Protein AF-A0A943Y9K0-F1 (afdb_monomer_lite)

pLDDT: mean 76.78, std 17.26, range [40.22, 94.44]

Structure (mmCIF, N/CA/C/O backbone):
data_AF-A0A943Y9K0-F1
#
_entry.id   AF-A0A943Y9K0-F1
#
loop_
_atom_site.group_PDB
_atom_site.id
_atom_site.type_symbol
_atom_site.label_atom_id
_atom_site.label_alt_id
_atom_site.label_comp_id
_atom_site.label_asym_id
_atom_site.label_entity_id
_atom_site.label_seq_id
_atom_site.pdbx_PDB_ins_code
_atom_site.Cartn_x
_atom_site.Cartn_y
_atom_site.Cartn_z
_atom_site.occupancy
_atom_site.B_iso_or_equiv
_atom_site.auth_seq_id
_atom_site.auth_comp_id
_atom_site.auth_asym_id
_atom_site.auth_atom_id
_atom_site.pdbx_PDB_model_num
ATOM 1 N N . MET A 1 1 ? -0.408 -0.148 -24.243 1.00 40.22 1 MET A N 1
ATOM 2 C CA . MET A 1 1 ? 0.097 -1.143 -23.277 1.00 40.22 1 MET A CA 1
ATOM 3 C C . MET A 1 1 ? 1.032 -0.378 -22.368 1.00 40.22 1 MET A C 1
ATOM 5 O O . MET A 1 1 ? 2.134 -0.054 -22.786 1.00 40.22 1 MET A O 1
ATOM 9 N N . GLU A 1 2 ? 0.502 0.077 -21.239 1.00 44.78 2 GLU A N 1
ATOM 10 C CA . GLU A 1 2 ? 1.161 1.024 -20.336 1.00 44.78 2 GLU A CA 1
ATOM 11 C C . GLU A 1 2 ? 2.203 0.318 -19.450 1.00 44.78 2 GLU A C 1
ATOM 13 O O . GLU A 1 2 ? 1.907 -0.666 -18.772 1.00 44.78 2 GLU A O 1
ATOM 18 N N . ASP A 1 3 ? 3.420 0.864 -19.503 1.00 47.03 3 ASP A N 1
ATOM 19 C CA . ASP A 1 3 ? 4.445 0.870 -18.453 1.00 47.03 3 ASP A CA 1
ATOM 20 C C . ASP A 1 3 ? 5.152 -0.443 -18.082 1.00 47.03 3 ASP A C 1
ATOM 22 O O . ASP A 1 3 ? 5.115 -0.920 -16.943 1.00 47.03 3 ASP A O 1
ATOM 26 N N . LEU A 1 4 ? 5.921 -0.932 -19.062 1.00 53.31 4 LEU A N 1
ATOM 27 C CA . LEU A 1 4 ? 7.302 -1.403 -18.870 1.00 53.31 4 LEU A CA 1
ATOM 28 C C . LEU A 1 4 ? 8.180 -0.163 -18.614 1.00 53.31 4 LEU A C 1
ATOM 30 O O . LEU A 1 4 ? 8.155 0.702 -19.490 1.00 53.31 4 LEU A O 1
ATOM 34 N N . ARG A 1 5 ? 8.898 -0.042 -17.475 1.00 51.12 5 ARG A N 1
ATOM 35 C CA . ARG A 1 5 ? 10.132 0.794 -17.303 1.00 51.12 5 ARG A CA 1
ATOM 36 C C . ARG A 1 5 ? 10.637 1.062 -15.872 1.00 51.12 5 ARG A C 1
ATOM 38 O O . ARG A 1 5 ? 11.620 1.781 -15.738 1.00 51.12 5 ARG A O 1
ATOM 45 N N . ASN A 1 6 ? 10.066 0.501 -14.808 1.00 48.28 6 ASN A N 1
ATOM 46 C CA . ASN A 1 6 ? 10.579 0.762 -13.447 1.00 48.28 6 ASN A CA 1
ATOM 47 C C . ASN A 1 6 ? 11.330 -0.421 -12.820 1.00 48.28 6 ASN A C 1
ATOM 49 O O . ASN A 1 6 ? 11.388 -0.528 -11.608 1.00 48.28 6 ASN A O 1
ATOM 53 N N . GLU A 1 7 ? 11.939 -1.289 -13.625 1.00 48.78 7 GLU A N 1
ATOM 54 C CA . GLU A 1 7 ? 12.557 -2.570 -13.231 1.00 48.78 7 GLU A CA 1
ATOM 55 C C . GLU A 1 7 ? 13.883 -2.465 -12.434 1.00 48.78 7 GLU A C 1
ATOM 57 O O . GLU A 1 7 ? 14.713 -3.365 -12.510 1.00 48.78 7 GLU A O 1
ATOM 62 N N . SER A 1 8 ? 14.167 -1.391 -11.685 1.00 53.47 8 SER A N 1
ATOM 63 C CA . SER A 1 8 ? 15.500 -1.257 -11.046 1.00 53.47 8 SER A CA 1
ATOM 64 C C . SER A 1 8 ? 15.554 -0.633 -9.649 1.00 53.47 8 SER A C 1
ATOM 66 O O . SER A 1 8 ? 16.650 -0.359 -9.174 1.00 53.47 8 SER A O 1
ATOM 68 N N . ILE A 1 9 ? 14.428 -0.405 -8.960 1.00 54.81 9 ILE A N 1
ATOM 69 C CA . ILE A 1 9 ? 14.461 0.305 -7.658 1.00 54.81 9 ILE A CA 1
ATOM 70 C C . ILE A 1 9 ? 14.475 -0.644 -6.440 1.00 54.81 9 ILE A C 1
ATOM 72 O O . ILE A 1 9 ? 14.798 -0.222 -5.334 1.00 54.81 9 ILE A O 1
ATOM 76 N N . LEU A 1 10 ? 14.170 -1.936 -6.599 1.00 53.12 10 LEU A N 1
ATOM 77 C CA . LEU A 1 10 ? 13.893 -2.824 -5.462 1.00 53.12 10 LEU A CA 1
ATOM 78 C C . LEU A 1 10 ? 14.583 -4.179 -5.620 1.00 53.12 10 LEU A C 1
ATOM 80 O O . LEU A 1 10 ? 13.961 -5.156 -6.020 1.00 53.12 10 LEU A O 1
ATOM 84 N N . GLU A 1 11 ? 15.873 -4.259 -5.304 1.00 55.44 11 GLU A N 1
ATOM 85 C CA . GLU A 1 11 ? 16.523 -5.562 -5.145 1.00 55.44 11 GLU A CA 1
ATOM 86 C C . GLU A 1 11 ? 15.806 -6.359 -4.035 1.00 55.44 11 GLU A C 1
ATOM 88 O O . GLU A 1 11 ? 15.871 -5.994 -2.862 1.00 55.44 11 GLU A O 1
ATOM 93 N N . GLY A 1 12 ? 15.073 -7.412 -4.417 1.00 60.44 12 GLY A N 1
ATOM 94 C CA . GLY A 1 12 ? 14.453 -8.385 -3.505 1.00 60.44 12 GLY A CA 1
ATOM 95 C C . GLY A 1 12 ? 12.922 -8.361 -3.389 1.00 60.44 12 GLY A C 1
ATOM 96 O O . GLY A 1 12 ? 12.366 -9.332 -2.886 1.00 60.44 12 GLY A O 1
ATOM 97 N N . ILE A 1 13 ? 12.234 -7.320 -3.875 1.00 63.66 13 ILE A N 1
ATOM 98 C CA . ILE A 1 13 ? 10.758 -7.254 -3.922 1.00 63.66 13 ILE A CA 1
ATOM 99 C C . ILE A 1 13 ? 10.342 -7.141 -5.383 1.00 63.66 13 ILE A C 1
ATOM 101 O O . ILE A 1 13 ? 10.845 -6.265 -6.091 1.00 63.66 13 ILE A O 1
ATOM 105 N N . ASP A 1 14 ? 9.421 -7.998 -5.833 1.00 72.56 14 ASP A N 1
ATOM 106 C CA . ASP A 1 14 ? 8.862 -7.864 -7.175 1.00 72.56 14 ASP A CA 1
ATOM 107 C C . ASP A 1 14 ? 8.181 -6.493 -7.300 1.00 72.56 14 ASP A C 1
ATOM 109 O O . ASP A 1 14 ? 7.260 -6.135 -6.559 1.00 72.56 14 ASP A O 1
ATOM 113 N N . ILE A 1 15 ? 8.688 -5.666 -8.213 1.00 74.25 15 ILE A N 1
ATOM 114 C CA . ILE A 1 15 ? 8.213 -4.289 -8.377 1.00 74.25 15 ILE A CA 1
ATOM 115 C C . ILE A 1 15 ? 6.757 -4.254 -8.862 1.00 74.25 15 ILE A C 1
ATOM 117 O O . ILE A 1 15 ? 6.055 -3.263 -8.641 1.00 74.25 15 ILE A O 1
ATOM 121 N N . GLY A 1 16 ? 6.303 -5.329 -9.514 1.00 75.69 16 GLY A N 1
ATOM 122 C CA . GLY A 1 16 ? 4.921 -5.540 -9.916 1.00 75.69 16 GLY A CA 1
ATOM 123 C C . GLY A 1 16 ? 4.009 -5.745 -8.712 1.00 75.69 16 GLY A C 1
ATOM 124 O O . GLY A 1 16 ? 2.948 -5.112 -8.658 1.00 75.69 16 GLY A O 1
ATOM 125 N N . ASP A 1 17 ? 4.447 -6.531 -7.730 1.00 83.31 17 ASP A N 1
ATOM 126 C CA . ASP A 1 17 ? 3.708 -6.760 -6.485 1.00 83.31 17 ASP A CA 1
ATOM 127 C C . ASP A 1 17 ? 3.588 -5.461 -5.682 1.00 83.31 17 ASP A C 1
ATOM 129 O O . ASP A 1 17 ? 2.473 -5.018 -5.398 1.00 83.31 17 ASP A O 1
ATOM 133 N N . LEU A 1 18 ? 4.695 -4.740 -5.447 1.00 85.25 18 LEU A N 1
ATOM 134 C CA . LEU A 1 18 ? 4.635 -3.455 -4.736 1.00 85.25 18 LEU A CA 1
ATOM 135 C C . LEU A 1 18 ? 3.708 -2.451 -5.444 1.00 85.25 18 LEU A C 1
ATOM 137 O O . LEU A 1 18 ? 2.887 -1.798 -4.795 1.00 85.25 18 LEU A O 1
ATOM 141 N N . ARG A 1 19 ? 3.806 -2.314 -6.775 1.00 83.62 19 ARG A N 1
ATOM 142 C CA . ARG A 1 19 ? 2.965 -1.373 -7.539 1.00 83.62 19 ARG A CA 1
ATOM 143 C C . ARG A 1 19 ? 1.486 -1.746 -7.447 1.00 83.62 19 ARG A C 1
ATOM 145 O O . ARG A 1 19 ? 0.633 -0.864 -7.316 1.00 83.62 19 ARG A O 1
ATOM 152 N N . THR A 1 20 ? 1.181 -3.038 -7.504 1.00 87.56 20 THR A N 1
ATOM 153 C CA . THR A 1 20 ? -0.182 -3.565 -7.393 1.00 87.56 20 THR A CA 1
ATOM 154 C C . THR A 1 20 ? -0.762 -3.294 -6.008 1.00 87.56 20 THR A C 1
ATOM 156 O O . THR A 1 20 ? -1.851 -2.722 -5.900 1.00 87.56 20 THR A O 1
ATOM 159 N N . THR A 1 21 ? -0.007 -3.595 -4.957 1.00 90.50 21 THR A N 1
ATOM 160 C CA . THR A 1 21 ? -0.411 -3.377 -3.567 1.00 90.50 21 THR A CA 1
ATOM 161 C C . THR A 1 21 ? -0.587 -1.888 -3.257 1.00 90.50 21 THR A C 1
ATOM 163 O O . THR A 1 21 ? -1.631 -1.482 -2.742 1.00 90.50 21 THR A O 1
ATOM 166 N N . VAL A 1 22 ? 0.341 -1.022 -3.686 1.00 87.94 22 VAL A N 1
ATOM 167 C CA . VAL A 1 22 ? 0.206 0.444 -3.560 1.00 87.94 22 VAL A CA 1
ATOM 168 C C . VAL A 1 22 ? -1.043 0.960 -4.275 1.00 87.94 22 VAL A C 1
ATOM 170 O O . VAL A 1 22 ? -1.754 1.816 -3.744 1.00 87.94 22 VAL A O 1
ATOM 173 N N . LYS A 1 23 ? -1.362 0.431 -5.459 1.00 87.75 23 LYS A N 1
ATOM 174 C CA . LYS A 1 23 ? -2.575 0.800 -6.196 1.00 87.75 23 LYS A CA 1
ATOM 175 C C . LYS A 1 23 ? -3.846 0.397 -5.448 1.00 87.75 23 LYS A C 1
ATOM 177 O O . LYS A 1 23 ? -4.796 1.180 -5.417 1.00 87.75 23 LYS A O 1
ATOM 182 N N . TYR A 1 24 ? -3.892 -0.792 -4.847 1.00 89.75 24 TYR A N 1
ATOM 183 C CA . TYR A 1 24 ? -5.034 -1.216 -4.031 1.00 89.75 24 TYR A CA 1
ATOM 184 C C . TYR A 1 24 ? -5.186 -0.369 -2.768 1.00 89.75 24 TYR A C 1
ATOM 186 O O . TYR A 1 24 ? -6.303 0.061 -2.467 1.00 89.75 24 TYR A O 1
ATOM 194 N N . TYR A 1 25 ? -4.077 -0.050 -2.102 1.00 89.94 25 TYR A N 1
ATOM 195 C CA . TYR A 1 25 ? -4.060 0.851 -0.954 1.00 89.94 25 TYR A CA 1
ATOM 196 C C . TYR A 1 25 ? -4.574 2.253 -1.321 1.00 89.94 25 TYR A C 1
ATOM 198 O O . TYR A 1 25 ? -5.522 2.741 -0.707 1.00 89.94 25 TYR A O 1
ATOM 206 N N . LYS A 1 26 ? -4.054 2.882 -2.388 1.00 86.31 26 LYS A N 1
ATOM 207 C CA . LYS A 1 26 ? -4.526 4.208 -2.847 1.00 86.31 26 LYS A CA 1
ATOM 208 C C . LYS A 1 26 ? -6.000 4.217 -3.262 1.00 86.31 26 LYS A C 1
ATOM 210 O O . LYS A 1 26 ? -6.661 5.246 -3.162 1.00 86.31 26 LYS A O 1
ATOM 215 N N . LYS A 1 27 ? -6.529 3.078 -3.719 1.00 89.56 27 LYS A N 1
ATOM 216 C CA . LYS A 1 27 ? -7.956 2.896 -4.030 1.00 89.56 27 LYS A CA 1
ATOM 217 C C . LYS A 1 27 ? -8.824 2.609 -2.797 1.00 89.56 27 LYS A C 1
ATOM 219 O O . LYS A 1 27 ? -10.029 2.425 -2.964 1.00 89.56 27 LYS A O 1
ATOM 224 N N . GLY A 1 28 ? -8.237 2.522 -1.601 1.00 90.75 28 GLY A N 1
ATOM 225 C CA . GLY A 1 28 ? -8.929 2.174 -0.358 1.00 90.75 28 GLY A CA 1
ATOM 226 C C . GLY A 1 28 ? -9.491 0.751 -0.353 1.00 90.75 28 GLY A C 1
ATOM 227 O O . GLY A 1 28 ? -10.505 0.498 0.290 1.00 90.75 28 GLY A O 1
ATOM 228 N N . LYS A 1 29 ? -8.900 -0.159 -1.141 1.00 93.69 29 LYS A N 1
ATOM 229 C CA . LYS A 1 29 ? -9.330 -1.566 -1.231 1.00 93.69 29 LYS A CA 1
ATOM 230 C C . LYS A 1 29 ? -8.737 -2.432 -0.132 1.00 93.69 29 LYS A C 1
ATOM 232 O O . LYS A 1 29 ? -9.385 -3.387 0.271 1.00 93.69 29 LYS A O 1
ATOM 237 N N . ILE A 1 30 ? -7.535 -2.079 0.298 1.00 93.94 30 ILE A N 1
ATOM 238 C CA . ILE A 1 30 ? -6.814 -2.698 1.402 1.00 93.94 30 ILE A CA 1
ATOM 239 C C . ILE A 1 30 ? -6.343 -1.593 2.336 1.00 93.94 30 ILE A C 1
ATOM 241 O O . ILE A 1 30 ? -6.152 -0.441 1.923 1.00 93.94 30 ILE A O 1
ATOM 245 N N . THR A 1 31 ? -6.160 -1.951 3.594 1.00 94.19 31 THR A N 1
ATOM 246 C CA . THR A 1 31 ? -5.541 -1.086 4.590 1.00 94.19 31 THR A CA 1
ATOM 247 C C . THR A 1 31 ? -4.025 -1.035 4.411 1.00 94.19 31 THR A C 1
ATOM 249 O O . THR A 1 31 ? -3.421 -1.817 3.679 1.00 94.19 31 THR A O 1
ATOM 252 N N . LEU A 1 32 ? -3.396 -0.074 5.085 1.00 92.06 32 LEU A N 1
ATOM 253 C CA . LEU A 1 32 ? -1.942 0.051 5.108 1.00 92.06 32 LEU A CA 1
ATOM 254 C C . LEU A 1 32 ? -1.267 -1.172 5.761 1.00 92.06 32 LEU A C 1
ATOM 256 O O . LEU A 1 32 ? -0.173 -1.551 5.361 1.00 92.06 32 LEU A O 1
ATOM 260 N N . GLU A 1 33 ? -1.918 -1.766 6.762 1.00 94.00 33 GLU A N 1
ATOM 261 C CA . GLU A 1 33 ? -1.437 -2.950 7.481 1.00 94.00 33 GLU A CA 1
ATOM 262 C C . GLU A 1 33 ? -1.486 -4.187 6.584 1.00 94.00 33 GLU A C 1
ATOM 264 O O . GLU A 1 33 ? -0.474 -4.863 6.430 1.00 94.00 33 GLU A O 1
ATOM 269 N N . GLU A 1 34 ? -2.616 -4.409 5.905 1.00 94.44 34 GLU A N 1
ATOM 270 C CA . GLU A 1 34 ? -2.755 -5.486 4.918 1.00 94.44 34 GLU A CA 1
ATOM 271 C C . GLU A 1 34 ? -1.746 -5.335 3.778 1.00 94.44 34 GLU A C 1
ATOM 273 O O . GLU A 1 34 ? -1.122 -6.307 3.378 1.00 94.44 34 GLU A O 1
ATOM 278 N N . ALA A 1 35 ? -1.526 -4.113 3.286 1.00 91.81 35 ALA A N 1
ATOM 279 C CA . ALA A 1 35 ? -0.547 -3.850 2.236 1.00 91.81 35 ALA A CA 1
ATOM 280 C C . ALA A 1 35 ? 0.896 -4.209 2.640 1.00 91.81 35 ALA A C 1
ATOM 282 O O . ALA A 1 35 ? 1.676 -4.681 1.814 1.00 91.81 35 ALA A O 1
ATOM 283 N N . ALA A 1 36 ? 1.258 -3.968 3.899 1.00 92.25 36 ALA A N 1
ATOM 284 C CA . ALA A 1 36 ? 2.570 -4.321 4.421 1.00 92.25 36 ALA A CA 1
ATOM 285 C C . ALA A 1 36 ? 2.704 -5.837 4.639 1.00 92.25 36 ALA A C 1
ATOM 287 O O . ALA A 1 36 ? 3.730 -6.417 4.282 1.00 92.25 36 ALA A O 1
ATOM 288 N N . GLU A 1 37 ? 1.651 -6.479 5.155 1.00 92.94 37 GLU A N 1
ATOM 289 C CA . GLU A 1 37 ? 1.589 -7.932 5.344 1.00 92.94 37 GLU A CA 1
ATOM 2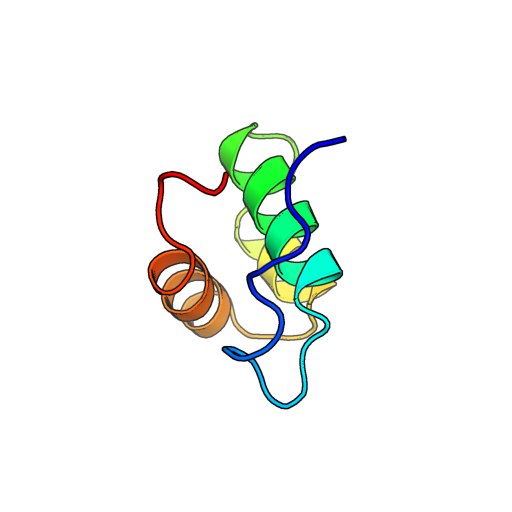90 C C . GLU A 1 37 ? 1.696 -8.690 4.011 1.00 92.94 37 GLU A C 1
ATOM 292 O O . GLU A 1 37 ? 2.481 -9.631 3.910 1.00 92.94 37 GLU A O 1
ATOM 297 N N . ASP A 1 38 ? 0.991 -8.232 2.971 1.00 90.81 38 ASP A N 1
ATOM 298 C CA . ASP A 1 38 ? 0.972 -8.839 1.629 1.00 90.81 38 AS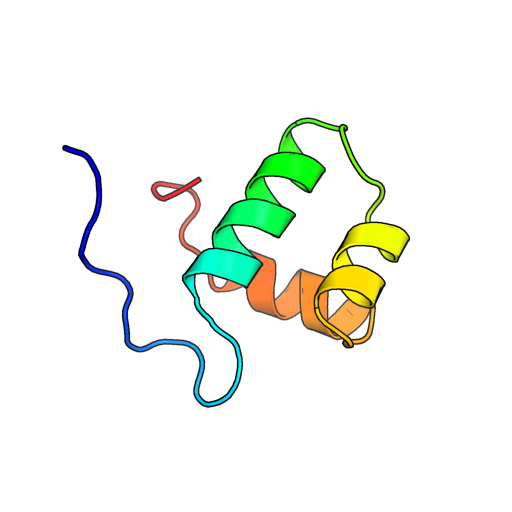P A CA 1
ATOM 299 C C . ASP A 1 38 ? 2.373 -8.892 0.993 1.00 90.81 38 ASP A C 1
ATOM 301 O O . ASP A 1 38 ? 2.734 -9.842 0.302 1.00 90.81 38 ASP A O 1
ATOM 305 N N . LEU A 1 39 ? 3.206 -7.894 1.299 1.00 88.56 39 LEU A N 1
ATOM 306 C CA . LEU A 1 39 ? 4.588 -7.795 0.826 1.00 88.56 39 LEU A CA 1
ATOM 307 C C . LEU A 1 39 ? 5.61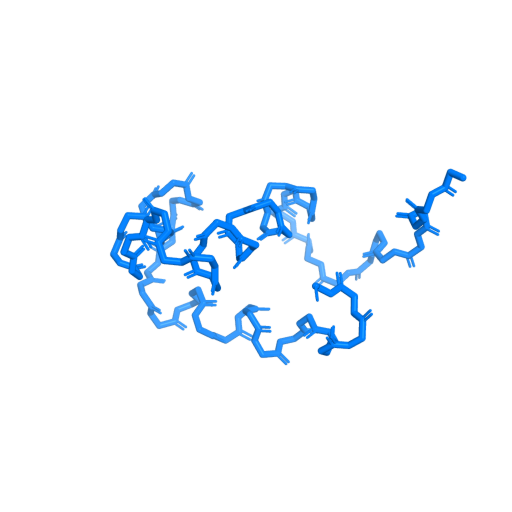4 -8.284 1.858 1.00 88.56 39 LEU A C 1
ATOM 309 O O . LEU A 1 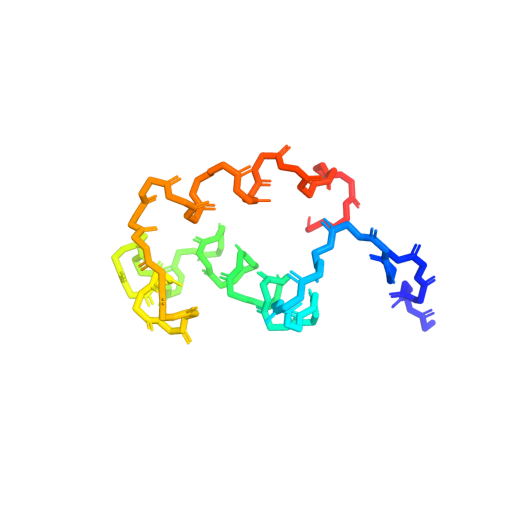39 ? 6.816 -8.087 1.673 1.00 88.56 39 LEU A O 1
ATOM 313 N N . ASN A 1 40 ? 5.142 -8.906 2.943 1.00 90.25 40 ASN A N 1
ATOM 314 C CA . ASN A 1 40 ? 5.942 -9.445 4.037 1.00 90.25 40 ASN A CA 1
ATOM 315 C C . ASN A 1 40 ? 6.978 -8.434 4.576 1.00 90.25 40 ASN A C 1
ATOM 317 O O . ASN A 1 40 ? 8.147 -8.765 4.797 1.00 90.25 40 ASN A O 1
ATOM 321 N N . MET A 1 41 ? 6.542 -7.188 4.767 1.00 90.06 41 MET A N 1
ATOM 322 C CA . MET A 1 41 ? 7.344 -6.077 5.284 1.00 90.06 41 MET A CA 1
ATOM 323 C C . MET A 1 41 ? 6.607 -5.339 6.400 1.00 90.06 41 MET A C 1
ATOM 325 O O . MET A 1 41 ? 5.430 -5.575 6.671 1.00 90.06 41 MET A O 1
ATOM 329 N N . THR A 1 42 ? 7.291 -4.415 7.064 1.00 93.25 42 THR A N 1
ATOM 330 C CA . THR A 1 42 ? 6.645 -3.560 8.064 1.00 93.25 42 THR A CA 1
ATOM 331 C C . THR A 1 42 ? 5.846 -2.424 7.422 1.00 93.25 42 THR A C 1
ATOM 333 O O . THR A 1 42 ? 6.103 -1.987 6.299 1.00 93.25 42 THR A O 1
ATOM 336 N N . VAL A 1 43 ? 4.878 -1.885 8.168 1.00 92.88 43 VAL A N 1
ATOM 337 C CA . VAL A 1 43 ? 4.084 -0.717 7.747 1.00 92.88 43 VAL A CA 1
ATOM 338 C C . VAL A 1 43 ? 4.964 0.500 7.428 1.00 92.88 43 VAL A C 1
ATOM 340 O O . VAL A 1 43 ? 4.632 1.303 6.552 1.00 92.88 43 VAL A O 1
ATOM 343 N N . GLU A 1 44 ? 6.077 0.657 8.143 1.00 92.56 44 GLU A N 1
ATOM 344 C CA . GLU A 1 44 ? 7.046 1.727 7.897 1.00 92.56 44 GLU A CA 1
ATOM 345 C C . GLU A 1 44 ? 7.800 1.505 6.584 1.00 92.56 44 GLU A C 1
ATOM 347 O O . GLU A 1 44 ? 7.813 2.406 5.744 1.00 92.56 44 GLU A O 1
ATOM 352 N N . GLU A 1 45 ? 8.311 0.294 6.345 1.00 89.25 45 GLU A N 1
ATOM 353 C CA . GLU A 1 45 ? 8.965 -0.051 5.079 1.00 89.25 45 GLU A CA 1
ATOM 354 C C . GLU A 1 45 ? 8.029 0.154 3.889 1.00 89.25 45 GLU A C 1
ATOM 356 O O . GLU A 1 45 ? 8.420 0.763 2.893 1.00 89.25 45 GLU A O 1
ATOM 361 N N . PHE A 1 46 ? 6.766 -0.262 4.000 1.00 89.62 46 PHE A N 1
ATOM 362 C CA . PHE A 1 46 ? 5.786 -0.060 2.937 1.00 89.62 46 PHE A CA 1
ATOM 363 C C . PHE A 1 46 ? 5.605 1.424 2.585 1.00 89.62 46 PHE A C 1
ATOM 365 O O . PHE A 1 46 ? 5.560 1.784 1.407 1.00 89.62 46 PHE A O 1
ATOM 372 N N . LYS A 1 47 ? 5.559 2.314 3.586 1.00 89.12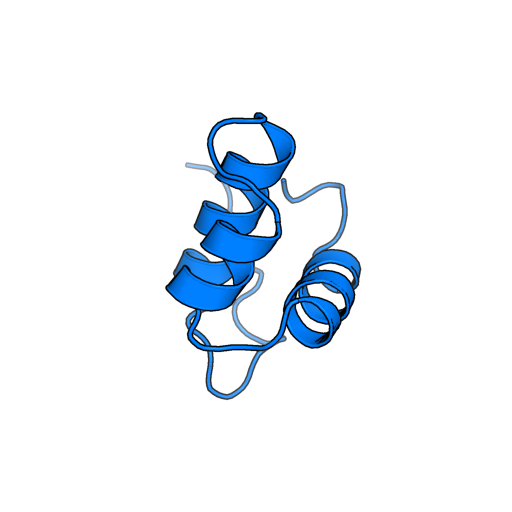 47 LYS A N 1
ATOM 373 C CA . LYS A 1 47 ? 5.489 3.770 3.363 1.00 89.12 47 LYS A CA 1
ATOM 374 C C . LYS A 1 47 ? 6.736 4.305 2.667 1.00 89.12 47 LYS A C 1
ATOM 376 O O . LYS A 1 47 ? 6.615 5.117 1.748 1.00 89.12 47 LYS A O 1
ATOM 381 N N . GLU A 1 48 ? 7.919 3.865 3.087 1.00 88.38 48 GLU A N 1
ATOM 382 C CA . GLU A 1 48 ? 9.177 4.271 2.457 1.00 88.38 48 GLU A CA 1
ATOM 383 C C . GLU A 1 48 ? 9.252 3.806 1.001 1.00 88.38 48 GLU A C 1
ATOM 385 O O . GLU A 1 48 ? 9.600 4.591 0.117 1.00 88.38 48 GLU A O 1
ATOM 390 N N . LYS A 1 49 ? 8.866 2.556 0.729 1.00 83.25 49 LYS A N 1
ATOM 391 C CA . LYS A 1 49 ? 8.820 1.986 -0.622 1.00 83.25 49 LYS A CA 1
ATOM 392 C C . LYS A 1 49 ? 7.765 2.665 -1.496 1.00 83.25 49 LYS A C 1
ATOM 394 O O . LYS A 1 49 ? 8.035 2.960 -2.658 1.00 83.25 49 LYS A O 1
ATOM 399 N N . MET A 1 50 ? 6.599 2.993 -0.942 1.00 83.12 50 MET A N 1
ATOM 400 C CA . MET A 1 50 ? 5.566 3.760 -1.642 1.00 83.12 50 MET A CA 1
ATOM 401 C C . MET A 1 50 ? 6.070 5.151 -2.048 1.00 83.12 50 MET A C 1
ATOM 403 O O . MET A 1 50 ? 5.797 5.587 -3.164 1.00 83.12 50 MET A O 1
ATOM 407 N N . ASN A 1 51 ? 6.820 5.834 -1.178 1.00 81.62 51 ASN A N 1
ATOM 408 C CA . ASN A 1 51 ? 7.402 7.147 -1.478 1.00 81.62 51 ASN A CA 1
ATOM 409 C C . ASN A 1 51 ? 8.500 7.095 -2.553 1.00 81.62 51 ASN A C 1
ATOM 411 O O . ASN A 1 51 ? 8.790 8.117 -3.172 1.00 81.62 51 ASN A O 1
ATOM 415 N N . GLN A 1 52 ? 9.104 5.927 -2.784 1.00 77.00 52 GLN A N 1
ATOM 416 C CA . GLN A 1 52 ? 10.074 5.715 -3.862 1.00 77.00 52 GLN A CA 1
ATOM 417 C C . GLN A 1 52 ? 9.407 5.483 -5.224 1.00 77.00 52 GLN A C 1
ATOM 419 O O . GLN A 1 52 ? 10.057 5.665 -6.254 1.00 77.00 52 GLN A O 1
ATOM 424 N N . ILE A 1 53 ? 8.121 5.106 -5.260 1.00 71.00 53 ILE A N 1
ATOM 425 C CA . ILE A 1 53 ? 7.375 4.998 -6.515 1.00 71.00 53 ILE A CA 1
ATOM 426 C C . ILE A 1 53 ? 6.939 6.410 -6.935 1.00 71.00 53 ILE A C 1
ATOM 428 O O . ILE A 1 53 ? 6.172 7.051 -6.209 1.00 71.00 53 ILE A O 1
ATOM 432 N N . PRO A 1 54 ? 7.382 6.915 -8.102 1.00 61.72 54 PRO A N 1
ATOM 433 C CA . PRO A 1 54 ? 6.976 8.233 -8.574 1.00 61.72 54 PRO A CA 1
ATOM 434 C C . PRO A 1 54 ? 5.450 8.301 -8.697 1.00 61.72 54 PRO A C 1
ATOM 436 O O . PRO A 1 54 ? 4.816 7.387 -9.221 1.00 61.72 54 PRO A O 1
ATOM 439 N N . ALA A 1 55 ? 4.850 9.392 -8.213 1.00 58.19 55 ALA A N 1
ATOM 440 C CA . ALA A 1 55 ? 3.396 9.564 -8.188 1.00 58.19 55 ALA A CA 1
ATOM 441 C C . ALA A 1 55 ? 2.743 9.506 -9.584 1.00 58.19 55 ALA A C 1
ATOM 443 O O . ALA A 1 55 ? 1.562 9.195 -9.672 1.00 58.19 55 ALA A O 1
ATOM 444 N N . GLU A 1 56 ? 3.512 9.751 -10.650 1.00 54.59 56 GLU A N 1
ATOM 445 C CA . GLU A 1 56 ? 3.085 9.590 -12.048 1.00 54.59 56 GLU A CA 1
ATOM 446 C C . GLU A 1 56 ? 2.892 8.125 -12.484 1.00 54.59 56 GLU A C 1
ATOM 448 O O . GLU A 1 56 ? 2.252 7.883 -13.500 1.00 54.59 56 GLU A O 1
ATOM 453 N N . ALA A 1 57 ? 3.411 7.146 -11.733 1.00 50.81 57 ALA A N 1
ATOM 454 C CA . ALA A 1 57 ? 3.369 5.723 -12.086 1.00 50.81 57 ALA A CA 1
ATOM 455 C C . ALA A 1 57 ? 2.258 4.917 -11.373 1.00 50.81 57 ALA A C 1
ATOM 457 O O . ALA A 1 57 ? 2.258 3.683 -11.453 1.00 50.81 57 ALA A O 1
ATOM 458 N N . VAL A 1 58 ? 1.335 5.575 -10.652 1.00 48.41 58 VAL A N 1
ATOM 459 C CA . VAL A 1 58 ? 0.282 4.919 -9.841 1.00 48.41 58 VAL A CA 1
ATOM 460 C C . VAL A 1 58 ? -1.121 5.379 -10.207 1.00 48.41 58 VAL A C 1
ATOM 462 O O . VAL A 1 58 ? -1.345 6.606 -10.186 1.00 48.41 58 VAL A O 1
#

Foldseek 3Di:
DDDDDPPPDDDPFDPVLLLVLLVCCVVVNDDLCVSQVSRVHDSVVSVVVSVVPPPVSD

Sequence (58 aa):
MEDLRNESILEGIDIGDLRTTVKY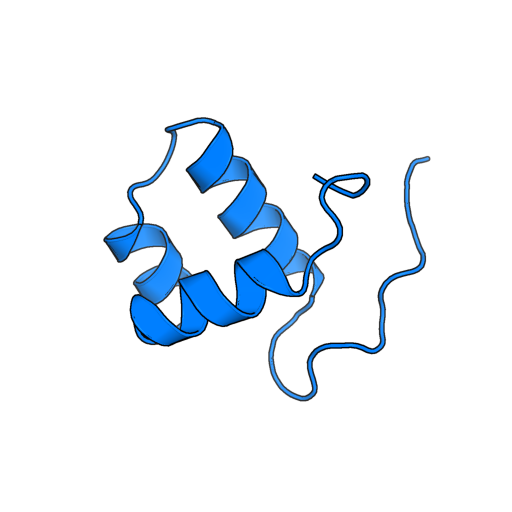YKKGKITLEEAAEDLNMTVEEFKEKMNQIPAEAV

Secondary structure (DSSP, 8-state):
------TTS-TTS-HHHHHHHHHHHHTTSS-HHHHHHHTTS-HHHHHHHHHHS-GGG-

Radius of gyration: 10.83 Å; chains: 1; bounding box: 26×19×31 Å